Protein AF-A0A6I7WTT9-F1 (afdb_monomer_lite)

Foldseek 3Di:
DPPPPPDCQKDKDWDKDDPDPFKIWTWIKMWGDDPDPPDIDIDTQDIWMWGHDDPVDIDIDDRDDDPPDPDPPPPPDDDPDD

Structure (mmCIF, N/CA/C/O backbone):
data_AF-A0A6I7WTT9-F1
#
_entry.id   AF-A0A6I7WTT9-F1
#
loop_
_atom_site.group_PDB
_atom_site.id
_atom_site.type_symbol
_atom_site.label_atom_id
_atom_site.label_alt_id
_atom_site.label_comp_id
_atom_site.label_asym_id
_atom_site.lab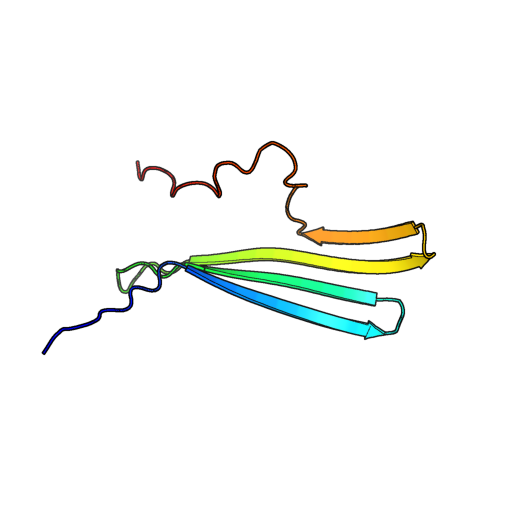el_entity_id
_atom_site.label_seq_id
_atom_site.pdbx_PDB_ins_code
_atom_site.Cartn_x
_atom_site.Cartn_y
_atom_site.Cartn_z
_atom_site.occupancy
_atom_site.B_iso_or_equiv
_atom_site.auth_seq_id
_atom_site.auth_comp_id
_atom_site.auth_asym_id
_atom_site.auth_atom_id
_atom_site.pdbx_PDB_model_num
ATOM 1 N N . SER A 1 1 ? 24.890 -23.733 -27.755 1.00 38.72 1 SER A N 1
ATOM 2 C CA . SER A 1 1 ? 24.371 -23.276 -26.456 1.00 38.72 1 SER A CA 1
ATOM 3 C C . SER A 1 1 ? 23.101 -22.503 -26.731 1.00 38.72 1 SER A C 1
ATOM 5 O O . SER A 1 1 ? 23.160 -21.558 -27.508 1.00 38.72 1 SER A O 1
ATOM 7 N N . LYS A 1 2 ? 21.949 -22.980 -26.257 1.00 43.84 2 LYS A N 1
ATOM 8 C CA . LYS A 1 2 ? 20.657 -22.324 -26.476 1.00 43.84 2 LYS A CA 1
ATOM 9 C C . LYS A 1 2 ? 20.597 -21.168 -25.475 1.00 43.84 2 LYS A C 1
ATOM 11 O O . LYS A 1 2 ? 20.519 -21.418 -24.279 1.00 43.84 2 LYS A O 1
ATOM 16 N N . ASN A 1 3 ? 20.790 -19.939 -25.951 1.00 48.47 3 ASN A N 1
ATOM 17 C CA . ASN A 1 3 ? 20.649 -18.746 -25.120 1.00 48.47 3 ASN A CA 1
ATOM 18 C C . ASN A 1 3 ? 19.158 -18.570 -24.829 1.00 48.47 3 ASN A C 1
ATOM 20 O O . ASN A 1 3 ? 18.440 -17.968 -25.625 1.00 48.47 3 ASN A O 1
ATOM 24 N N . ASP A 1 4 ? 18.695 -19.145 -23.724 1.00 50.84 4 ASP A N 1
ATOM 25 C CA . ASP A 1 4 ? 17.408 -18.794 -23.137 1.00 50.84 4 ASP A CA 1
ATOM 26 C C . ASP A 1 4 ? 17.566 -17.385 -22.542 1.00 50.84 4 ASP A C 1
ATOM 28 O O . ASP A 1 4 ? 17.941 -17.208 -21.385 1.00 50.84 4 ASP A O 1
ATOM 32 N N . ASN A 1 5 ? 17.373 -16.362 -23.378 1.00 51.00 5 ASN A N 1
ATOM 33 C CA . ASN A 1 5 ? 17.206 -14.992 -22.909 1.00 51.00 5 ASN A CA 1
ATOM 34 C C . ASN A 1 5 ? 15.822 -14.918 -22.261 1.00 51.00 5 ASN A C 1
ATOM 36 O O . ASN A 1 5 ? 14.811 -14.852 -22.958 1.00 51.00 5 ASN A O 1
ATOM 40 N N . ALA A 1 6 ? 15.767 -15.004 -20.935 1.00 59.03 6 ALA A N 1
ATOM 41 C CA . ALA A 1 6 ? 14.569 -14.645 -20.195 1.00 59.03 6 ALA A CA 1
ATOM 42 C C . ALA A 1 6 ? 14.398 -13.122 -20.297 1.00 59.03 6 ALA A C 1
ATOM 44 O O . ALA A 1 6 ? 15.052 -12.381 -19.566 1.00 59.03 6 ALA A O 1
ATOM 45 N N . ASP A 1 7 ? 13.580 -12.668 -21.246 1.00 63.00 7 ASP A N 1
ATOM 46 C CA . ASP A 1 7 ? 13.212 -11.259 -21.383 1.00 63.00 7 ASP A CA 1
ATOM 47 C C . ASP A 1 7 ? 12.094 -10.953 -20.375 1.00 63.00 7 ASP A C 1
ATOM 49 O O . ASP A 1 7 ? 10.962 -11.426 -20.506 1.00 63.00 7 ASP A O 1
ATOM 53 N N . LEU A 1 8 ? 12.446 -10.280 -19.278 1.00 65.75 8 LEU A N 1
ATOM 54 C CA . LEU A 1 8 ? 11.512 -9.905 -18.218 1.00 65.75 8 LEU A CA 1
ATOM 55 C C . LEU A 1 8 ? 10.943 -8.522 -18.526 1.00 65.75 8 LEU A C 1
ATOM 57 O O . LEU A 1 8 ? 11.427 -7.531 -17.996 1.00 65.75 8 LEU A O 1
ATOM 61 N N . GLU A 1 9 ? 9.901 -8.471 -19.350 1.00 72.62 9 GLU A N 1
ATOM 62 C CA . GLU A 1 9 ? 9.266 -7.212 -19.772 1.00 72.62 9 GLU A CA 1
ATOM 63 C C . GLU A 1 9 ? 8.740 -6.385 -18.586 1.00 72.62 9 GLU A C 1
ATOM 65 O O . GLU A 1 9 ? 8.937 -5.172 -18.506 1.00 72.62 9 GLU A O 1
ATOM 70 N N . ARG A 1 10 ? 8.066 -7.037 -17.627 1.00 74.12 10 ARG A N 1
ATOM 71 C CA . ARG A 1 10 ? 7.417 -6.369 -16.488 1.00 74.12 10 ARG A CA 1
ATOM 72 C C . ARG A 1 10 ? 7.540 -7.185 -15.211 1.00 74.12 10 ARG A C 1
ATOM 74 O O . ARG A 1 10 ? 7.283 -8.389 -15.199 1.00 74.12 10 ARG A O 1
ATOM 81 N N . LEU A 1 11 ? 7.885 -6.508 -14.123 1.00 82.06 11 LEU A N 1
ATOM 82 C CA . LEU A 1 11 ? 7.952 -7.060 -12.777 1.00 82.06 11 LEU A CA 1
ATOM 83 C C . LEU A 1 11 ? 7.003 -6.281 -11.867 1.00 82.06 11 LEU A C 1
ATOM 85 O O . LEU A 1 11 ? 7.201 -5.095 -11.622 1.00 82.06 11 LEU A O 1
ATOM 89 N N . VAL A 1 12 ? 6.006 -6.975 -11.325 1.00 86.38 12 VAL A N 1
ATOM 90 C CA . VAL A 1 12 ? 5.066 -6.414 -10.350 1.00 86.38 12 VAL A CA 1
ATOM 91 C C . VAL A 1 12 ? 5.444 -6.912 -8.962 1.00 86.38 12 VAL A C 1
ATOM 93 O O . VAL A 1 12 ? 5.497 -8.118 -8.713 1.00 86.38 12 VAL A O 1
ATOM 96 N N . LEU A 1 13 ? 5.718 -5.981 -8.052 1.00 87.25 13 LEU A N 1
ATOM 97 C CA . LEU A 1 13 ? 6.034 -6.262 -6.660 1.00 87.25 13 LEU A CA 1
ATOM 98 C C . LEU A 1 13 ? 4.886 -5.813 -5.769 1.00 87.25 13 LEU A C 1
ATOM 100 O O . LEU A 1 13 ? 4.606 -4.622 -5.630 1.00 87.25 13 LEU A O 1
ATOM 104 N N . TYR A 1 14 ? 4.271 -6.788 -5.111 1.00 91.12 14 TYR A N 1
ATOM 105 C CA . TYR A 1 14 ? 3.291 -6.537 -4.072 1.00 91.12 14 TYR A CA 1
ATOM 106 C C . TYR A 1 14 ? 3.960 -6.532 -2.702 1.00 91.12 14 TYR A C 1
ATOM 108 O O . TYR A 1 14 ? 4.677 -7.469 -2.343 1.00 91.12 14 TYR A O 1
ATOM 116 N N . PHE A 1 15 ? 3.660 -5.520 -1.897 1.00 92.00 15 PHE A N 1
ATOM 117 C CA . PHE A 1 15 ? 3.976 -5.540 -0.477 1.00 92.00 15 PHE A CA 1
ATOM 118 C C . PHE A 1 15 ? 2.794 -5.027 0.332 1.00 92.00 15 PHE A C 1
ATOM 120 O O . PHE A 1 15 ? 2.070 -4.119 -0.073 1.00 92.00 15 PHE A O 1
ATOM 127 N N . GLY A 1 16 ? 2.593 -5.628 1.497 1.00 95.31 16 GLY A N 1
ATOM 128 C CA . GLY A 1 16 ? 1.552 -5.235 2.429 1.00 95.31 16 GLY A CA 1
ATOM 129 C C . GLY A 1 16 ? 2.050 -5.350 3.857 1.00 95.31 16 GLY A C 1
ATOM 130 O O . GLY A 1 16 ? 2.961 -6.126 4.153 1.00 95.31 16 GLY A O 1
ATOM 131 N N . TYR A 1 17 ? 1.458 -4.560 4.745 1.00 97.25 17 TYR A N 1
ATOM 132 C CA . TYR A 1 17 ? 1.827 -4.559 6.154 1.00 97.25 17 TYR A CA 1
ATOM 133 C C . TYR A 1 17 ? 0.606 -4.337 7.038 1.00 97.25 17 TYR A C 1
ATOM 135 O O . TYR A 1 17 ? -0.160 -3.399 6.832 1.00 97.25 17 TYR A O 1
ATOM 143 N N . LYS A 1 18 ? 0.429 -5.192 8.045 1.00 97.75 18 LYS A N 1
ATOM 144 C CA . LYS A 1 18 ? -0.600 -5.024 9.072 1.00 97.75 18 LYS A CA 1
ATOM 145 C C . LYS A 1 18 ? 0.039 -4.333 10.273 1.00 97.75 18 LYS A C 1
ATOM 147 O O . LYS A 1 18 ? 0.787 -4.965 11.012 1.00 97.75 18 LYS A O 1
ATOM 152 N N . PHE A 1 19 ? -0.250 -3.047 10.462 1.00 97.06 19 PHE A N 1
ATOM 153 C CA . PHE A 1 19 ? 0.307 -2.276 11.580 1.00 97.06 19 PHE A CA 1
ATOM 154 C C . PHE A 1 19 ? -0.284 -2.711 12.918 1.00 97.06 19 PHE A C 1
ATOM 15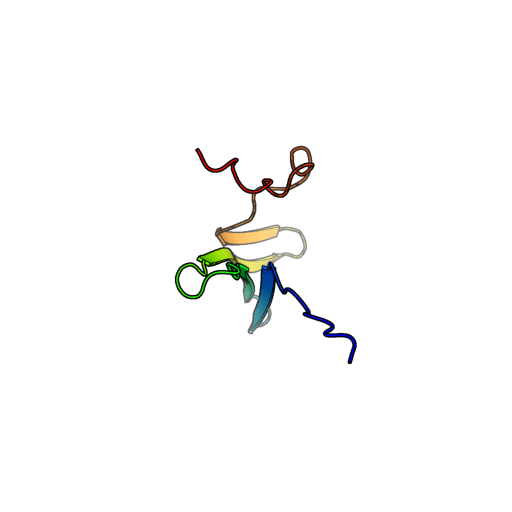6 O O . PHE A 1 19 ? 0.406 -2.734 13.931 1.00 97.06 19 PHE A O 1
ATOM 163 N N . ASN A 1 20 ? -1.576 -3.027 12.919 1.00 96.25 20 ASN A N 1
ATOM 164 C CA . ASN A 1 20 ? -2.321 -3.523 14.069 1.00 96.25 20 ASN A CA 1
ATOM 165 C C . ASN A 1 20 ? -3.626 -4.175 13.582 1.00 96.25 20 ASN A C 1
ATOM 167 O O . ASN A 1 20 ? -3.847 -4.320 12.379 1.00 96.25 20 ASN A O 1
ATOM 171 N N . ASP A 1 21 ? -4.504 -4.564 14.504 1.00 95.88 21 ASP A N 1
ATOM 172 C CA . ASP A 1 21 ? -5.784 -5.206 14.174 1.00 95.88 21 ASP A CA 1
ATOM 173 C C . ASP A 1 21 ? -6.775 -4.321 13.411 1.00 95.88 21 ASP A C 1
ATOM 175 O O . ASP A 1 21 ? -7.748 -4.838 12.870 1.00 95.88 21 ASP A O 1
ATOM 179 N N . SER A 1 22 ? -6.494 -3.024 13.288 1.00 96.81 22 SER A N 1
ATOM 180 C CA . SER A 1 22 ? -7.380 -2.047 12.659 1.00 96.81 22 SER A CA 1
ATOM 181 C C . SER A 1 22 ? -6.787 -1.360 11.428 1.00 96.81 22 SER A C 1
ATOM 183 O O . SER A 1 22 ? -7.514 -0.627 10.765 1.00 96.81 22 SER A O 1
ATOM 185 N N . ILE A 1 23 ? -5.503 -1.547 11.096 1.00 97.56 23 ILE A N 1
ATOM 186 C CA . ILE A 1 23 ? -4.842 -0.813 10.002 1.00 97.56 23 ILE A CA 1
AT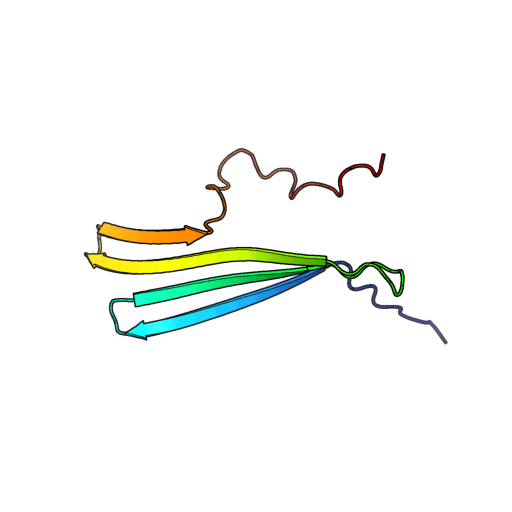OM 187 C C . ILE A 1 23 ? -3.973 -1.745 9.156 1.00 97.56 23 ILE A C 1
ATOM 189 O O . ILE A 1 23 ? -3.029 -2.366 9.652 1.00 97.56 23 ILE A O 1
ATOM 193 N N . ILE A 1 24 ? -4.258 -1.777 7.852 1.00 97.81 24 ILE A N 1
ATOM 194 C CA . ILE A 1 24 ? -3.531 -2.568 6.852 1.00 97.81 24 ILE A CA 1
ATOM 195 C C . ILE A 1 24 ? -3.074 -1.661 5.707 1.00 97.81 24 ILE A C 1
ATOM 197 O O . ILE A 1 24 ? -3.872 -0.912 5.155 1.00 97.81 24 ILE A O 1
ATOM 201 N N . LEU A 1 25 ? -1.810 -1.767 5.310 1.00 96.88 25 LEU A N 1
ATOM 202 C CA . LEU A 1 25 ? -1.278 -1.241 4.056 1.00 96.88 25 LEU A CA 1
ATOM 203 C C . LEU A 1 25 ? -1.317 -2.320 2.977 1.00 96.88 25 LEU A C 1
ATOM 205 O O . LEU A 1 25 ? -0.867 -3.441 3.210 1.00 96.88 25 LEU A O 1
ATOM 209 N N . ASN A 1 26 ? -1.784 -1.943 1.792 1.00 95.69 26 ASN A N 1
ATOM 210 C CA . ASN A 1 26 ? -1.663 -2.720 0.566 1.00 95.69 26 ASN A CA 1
ATOM 211 C C . ASN A 1 26 ? -1.005 -1.849 -0.500 1.00 95.69 26 ASN A C 1
ATOM 213 O O . ASN A 1 26 ? -1.422 -0.707 -0.705 1.00 95.69 26 ASN A O 1
ATOM 217 N N . SER A 1 27 ? -0.004 -2.382 -1.188 1.00 93.12 27 SER A N 1
ATOM 218 C CA . SER A 1 27 ? 0.727 -1.637 -2.207 1.00 93.12 27 SER A CA 1
ATOM 219 C C . SER A 1 27 ? 1.285 -2.533 -3.294 1.00 93.12 27 SER A C 1
ATOM 221 O O . SER A 1 27 ? 1.657 -3.679 -3.052 1.00 93.12 27 SER A O 1
ATOM 223 N N . GLU A 1 28 ? 1.363 -1.956 -4.481 1.00 89.69 28 GLU A N 1
ATOM 224 C CA . GLU A 1 28 ? 1.859 -2.572 -5.693 1.00 89.69 28 GLU A CA 1
ATOM 225 C C . GLU A 1 28 ? 2.735 -1.562 -6.431 1.00 89.69 28 GLU A C 1
ATOM 227 O O . GLU A 1 28 ? 2.334 -0.417 -6.662 1.00 89.69 28 GLU A O 1
ATOM 232 N N . ILE A 1 29 ? 3.949 -1.990 -6.755 1.00 86.12 29 ILE A N 1
ATOM 233 C CA . ILE A 1 29 ? 4.899 -1.236 -7.566 1.00 86.12 29 ILE A CA 1
ATOM 234 C C . ILE A 1 29 ? 5.192 -2.065 -8.799 1.00 86.12 29 ILE A C 1
ATOM 236 O O . ILE A 1 29 ? 5.424 -3.272 -8.713 1.00 86.12 29 ILE A O 1
ATOM 240 N N . GLU A 1 30 ? 5.232 -1.396 -9.933 1.00 82.88 30 GLU A N 1
ATOM 241 C CA . GLU A 1 30 ? 5.560 -1.991 -11.205 1.00 82.88 30 GLU A CA 1
ATOM 242 C C . GLU A 1 30 ? 6.886 -1.456 -11.728 1.00 82.88 30 GLU A C 1
ATOM 244 O O . GLU A 1 30 ? 7.148 -0.253 -11.711 1.00 82.88 30 GLU A O 1
ATOM 249 N N . PHE A 1 31 ? 7.711 -2.376 -12.210 1.00 82.00 31 PHE A N 1
ATOM 250 C CA . PHE A 1 31 ? 8.939 -2.097 -12.928 1.00 82.00 31 PHE A CA 1
ATOM 251 C C . PHE A 1 31 ? 8.775 -2.600 -14.355 1.00 82.00 31 PHE A C 1
ATOM 253 O O . PHE A 1 31 ? 8.530 -3.787 -14.574 1.00 82.00 31 PHE A O 1
ATOM 260 N N . GLU A 1 32 ? 8.951 -1.711 -15.318 1.00 75.56 32 GLU A N 1
ATOM 261 C CA . GLU A 1 32 ? 8.999 -2.052 -16.732 1.00 75.56 32 GLU A CA 1
ATOM 262 C C . GLU A 1 32 ? 10.456 -1.993 -17.188 1.00 75.56 32 GLU A C 1
ATOM 264 O O . GLU A 1 32 ? 11.126 -0.958 -17.072 1.00 75.56 32 GLU A O 1
ATOM 269 N N . HIS A 1 33 ? 10.977 -3.125 -17.657 1.00 69.81 33 HIS A N 1
ATOM 270 C CA . HIS A 1 33 ? 12.327 -3.200 -18.190 1.00 69.81 33 HIS A CA 1
ATOM 271 C C . HIS A 1 33 ? 12.268 -2.957 -19.694 1.00 69.81 33 HIS A C 1
ATOM 273 O O . HIS A 1 33 ? 11.777 -3.792 -20.440 1.00 69.81 33 HIS A O 1
ATOM 279 N N . SER A 1 34 ? 12.801 -1.829 -20.163 1.00 59.81 34 SER A N 1
ATOM 280 C CA . SER A 1 34 ? 13.054 -1.679 -21.596 1.00 59.81 34 SER A CA 1
ATOM 281 C C . SER A 1 34 ? 14.286 -2.490 -21.974 1.00 59.81 34 SER A C 1
ATOM 283 O O . SER A 1 34 ? 15.325 -2.395 -21.321 1.00 59.81 34 SER A O 1
ATOM 285 N N . SER A 1 35 ? 14.204 -3.194 -23.100 1.00 58.56 35 SER A N 1
ATOM 286 C CA . SER A 1 35 ? 15.308 -3.908 -23.757 1.00 58.56 35 SER A CA 1
ATOM 287 C C . SER A 1 35 ? 16.500 -3.013 -24.151 1.00 58.56 35 SER A C 1
ATOM 289 O O . SER A 1 35 ? 17.521 -3.497 -24.649 1.00 58.56 35 SER A O 1
ATOM 291 N N . THR A 1 36 ? 16.411 -1.697 -23.912 1.00 52.75 36 THR A N 1
ATOM 292 C CA . THR A 1 36 ? 17.498 -0.733 -24.093 1.00 52.75 36 THR A CA 1
ATOM 293 C C . THR A 1 36 ? 18.105 -0.281 -22.750 1.00 52.75 36 THR A C 1
ATOM 295 O O . THR A 1 36 ? 17.370 0.014 -21.808 1.00 52.75 36 THR A O 1
ATOM 298 N N . PRO A 1 37 ? 19.440 -0.095 -22.642 1.00 55.34 37 PRO A N 1
ATOM 299 C CA . PRO A 1 37 ? 20.119 0.299 -21.393 1.00 55.34 37 PRO A CA 1
ATOM 300 C C . PRO A 1 37 ? 19.726 1.661 -20.787 1.00 55.34 37 PRO A C 1
ATOM 302 O O . PRO A 1 37 ? 20.373 2.109 -19.842 1.00 55.34 37 PRO A O 1
ATOM 305 N N . LYS A 1 38 ? 18.756 2.380 -21.366 1.00 54.12 38 LYS A N 1
ATOM 306 C CA . LYS A 1 38 ? 18.471 3.789 -21.061 1.00 54.12 38 LYS A CA 1
ATOM 307 C C . LYS A 1 38 ? 17.026 4.096 -20.656 1.00 54.12 38 LYS A C 1
ATOM 309 O O . LYS A 1 38 ? 16.768 5.254 -20.335 1.00 54.12 38 LYS A O 1
ATOM 314 N N . SER A 1 39 ? 16.106 3.127 -20.635 1.00 62.19 39 SER A N 1
ATOM 315 C CA . SER A 1 39 ? 14.673 3.453 -20.501 1.00 62.19 39 SER A CA 1
ATOM 316 C C . SER A 1 39 ? 13.849 2.432 -19.708 1.00 62.19 39 SER A C 1
ATOM 318 O O . SER A 1 39 ? 12.821 1.980 -20.182 1.00 62.19 39 SER A O 1
ATOM 320 N N . GLY A 1 40 ? 14.255 2.068 -18.490 1.00 69.62 40 GLY A N 1
ATOM 321 C CA . GLY A 1 40 ? 13.330 1.400 -17.559 1.00 69.62 40 GLY A CA 1
ATOM 322 C C . GLY A 1 40 ? 12.346 2.398 -16.934 1.00 69.62 40 GLY A C 1
ATOM 323 O O . GLY A 1 40 ? 12.739 3.534 -16.654 1.00 69.62 40 GLY A O 1
ATOM 324 N N . SER A 1 41 ? 11.096 1.990 -16.701 1.00 76.19 41 SER A N 1
ATOM 325 C CA . SER A 1 41 ? 10.082 2.793 -15.999 1.00 76.19 41 SER A CA 1
ATOM 326 C C . SER A 1 41 ? 9.736 2.154 -14.648 1.00 76.19 41 SER A C 1
ATOM 328 O O . SER A 1 41 ? 9.817 0.936 -14.479 1.00 76.19 41 SER A O 1
ATOM 330 N N . VAL A 1 42 ? 9.417 2.984 -13.652 1.00 82.62 42 VAL A N 1
ATOM 331 C CA . VAL A 1 42 ? 8.927 2.526 -12.346 1.00 82.62 42 VAL A CA 1
ATOM 332 C C . VAL A 1 42 ? 7.662 3.300 -12.025 1.00 82.62 42 VAL A C 1
ATOM 334 O O . VAL A 1 42 ? 7.686 4.533 -12.004 1.00 82.62 42 VAL A O 1
ATOM 337 N N . SER A 1 43 ? 6.578 2.580 -11.765 1.00 82.00 43 SER A N 1
ATOM 338 C CA . SER A 1 43 ? 5.265 3.142 -11.459 1.00 82.00 43 SER A CA 1
ATOM 339 C C . SER A 1 43 ? 4.733 2.590 -10.139 1.00 82.00 43 SER A C 1
ATOM 341 O O . SER A 1 43 ? 4.971 1.436 -9.782 1.00 82.00 43 SER A O 1
ATOM 343 N N . VAL A 1 44 ? 4.015 3.427 -9.389 1.00 85.94 44 VAL A N 1
ATOM 344 C CA . VAL A 1 44 ? 3.228 2.975 -8.238 1.00 85.94 44 VAL A CA 1
ATOM 345 C C . VAL A 1 44 ? 1.806 2.779 -8.735 1.00 85.94 44 VAL A C 1
ATOM 347 O O . VAL A 1 44 ? 1.100 3.754 -8.971 1.00 85.94 44 VAL A O 1
ATOM 350 N N . GLU A 1 45 ? 1.390 1.527 -8.873 1.00 83.44 45 GLU A N 1
ATOM 351 C CA . GLU A 1 45 ? 0.061 1.180 -9.390 1.00 83.44 45 GLU A CA 1
ATOM 352 C C . GLU A 1 45 ? -0.999 1.245 -8.286 1.00 83.44 45 GLU A C 1
ATOM 354 O O . GLU A 1 45 ? -2.138 1.668 -8.494 1.00 83.44 45 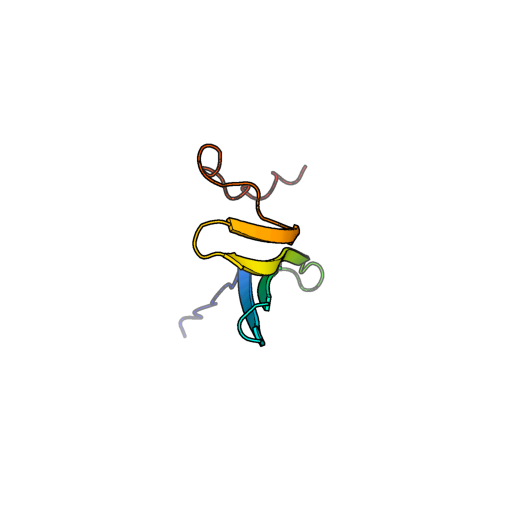GLU A O 1
ATOM 359 N N . MET A 1 46 ? -0.616 0.874 -7.063 1.00 90.88 46 MET A N 1
ATOM 360 C CA . MET A 1 46 ? -1.510 0.901 -5.916 1.00 90.88 46 MET A CA 1
ATOM 361 C C . MET A 1 46 ? -0.739 1.212 -4.639 1.00 90.88 46 MET A C 1
ATOM 363 O O . MET A 1 46 ? 0.318 0.651 -4.371 1.00 90.88 46 MET A O 1
ATOM 367 N N . MET A 1 47 ? -1.311 2.058 -3.791 1.00 93.94 47 MET A N 1
ATOM 368 C CA . MET A 1 47 ? -0.857 2.251 -2.420 1.00 93.94 47 MET A CA 1
ATOM 369 C C . MET A 1 47 ? -2.028 2.742 -1.577 1.00 93.94 47 MET A C 1
ATOM 371 O O . MET A 1 47 ? -2.392 3.916 -1.625 1.00 93.94 47 MET A O 1
ATOM 375 N N . ALA A 1 48 ? -2.626 1.843 -0.801 1.00 95.19 48 ALA A N 1
ATOM 376 C CA . ALA A 1 48 ? -3.828 2.123 -0.032 1.00 95.19 48 ALA A CA 1
ATOM 377 C C . ALA A 1 48 ? -3.733 1.605 1.405 1.00 95.19 48 ALA A C 1
ATOM 379 O O . ALA A 1 48 ? -3.335 0.467 1.660 1.00 95.19 48 ALA A O 1
ATOM 380 N N . LEU A 1 49 ? -4.182 2.438 2.340 1.00 96.62 49 LEU A N 1
ATOM 381 C CA . LEU A 1 49 ? -4.455 2.062 3.718 1.00 96.62 49 LEU A CA 1
ATOM 382 C C . LEU A 1 49 ? -5.916 1.639 3.854 1.00 96.62 49 LEU A C 1
ATOM 384 O O . LEU A 1 49 ? -6.819 2.260 3.291 1.00 96.62 49 LEU A O 1
ATOM 388 N N . VAL A 1 50 ? -6.142 0.587 4.628 1.00 96.44 50 VAL A N 1
ATOM 389 C CA . VAL A 1 50 ? -7.459 0.089 5.008 1.00 96.44 50 VAL A CA 1
ATOM 390 C C . VAL A 1 50 ? -7.584 0.204 6.517 1.00 96.44 50 VAL A C 1
ATOM 392 O O . VAL A 1 50 ? -6.803 -0.398 7.254 1.00 96.44 50 VAL A O 1
ATOM 395 N N . PHE A 1 51 ? -8.580 0.962 6.954 1.00 97.31 51 PHE A N 1
ATOM 396 C CA . PHE A 1 51 ? -8.994 1.087 8.340 1.00 97.31 51 PHE A CA 1
ATOM 397 C C . PHE A 1 51 ? -10.180 0.156 8.572 1.00 97.31 51 PHE A C 1
ATOM 399 O O . PHE A 1 51 ? -11.245 0.339 7.971 1.00 97.31 51 PHE A O 1
ATOM 406 N N . LEU A 1 52 ? -9.972 -0.854 9.413 1.00 96.75 52 LEU A N 1
ATOM 407 C CA . LEU A 1 52 ? -10.996 -1.815 9.794 1.00 96.75 52 LEU A CA 1
ATOM 408 C C . LEU A 1 52 ? -11.793 -1.251 10.972 1.00 96.75 52 LEU A C 1
ATOM 410 O O . LEU A 1 52 ? -11.253 -1.139 12.073 1.00 96.75 52 LEU A O 1
ATOM 414 N N . ILE A 1 53 ? -13.041 -0.848 10.723 1.00 94.94 53 ILE A N 1
ATOM 415 C CA . ILE A 1 53 ? -13.892 -0.164 11.714 1.00 94.94 53 ILE A CA 1
ATOM 416 C C . ILE A 1 53 ? -14.954 -1.127 12.251 1.00 94.94 53 ILE A C 1
ATOM 418 O O . ILE A 1 53 ? -15.135 -1.227 13.461 1.00 94.94 53 ILE A O 1
ATOM 422 N N . ASP A 1 54 ? -15.625 -1.851 11.357 1.00 94.50 54 ASP A N 1
ATOM 423 C CA . ASP A 1 54 ? -16.669 -2.827 11.663 1.00 94.50 54 ASP A CA 1
ATOM 424 C C . ASP A 1 54 ? -16.651 -3.952 10.607 1.00 94.50 54 ASP A C 1
ATOM 426 O O . ASP A 1 54 ? -16.252 -3.704 9.464 1.00 94.50 54 ASP A O 1
ATOM 430 N N . PRO A 1 55 ? -17.101 -5.184 10.917 1.00 91.81 55 PRO A N 1
ATOM 431 C CA . PRO A 1 55 ? -17.202 -6.253 9.921 1.00 91.81 55 PRO A CA 1
ATOM 432 C C . PRO A 1 55 ? -17.963 -5.877 8.638 1.00 91.81 55 PRO A C 1
ATOM 434 O O . PRO A 1 55 ? -17.684 -6.448 7.584 1.00 91.81 55 PRO A O 1
ATOM 437 N N . LEU A 1 56 ? -18.899 -4.924 8.706 1.00 93.25 56 LEU A N 1
ATOM 438 C CA . LEU A 1 56 ? -19.698 -4.456 7.571 1.00 93.25 56 LEU A CA 1
ATOM 439 C C . LEU A 1 56 ? -19.235 -3.110 6.998 1.00 93.25 56 LEU A C 1
ATOM 441 O O . LEU A 1 56 ? -19.667 -2.740 5.905 1.00 93.25 56 LEU A O 1
ATOM 445 N N . PHE A 1 57 ? -18.374 -2.368 7.698 1.00 94.75 57 PHE A N 1
ATOM 446 C CA . PHE A 1 57 ? -17.968 -1.025 7.292 1.00 94.75 57 PHE A CA 1
ATOM 447 C C . PHE A 1 57 ? -16.479 -0.780 7.532 1.00 94.75 57 PHE A C 1
ATOM 449 O O . PHE A 1 57 ? -16.005 -0.772 8.663 1.00 94.75 57 PHE A O 1
ATOM 456 N N . ASN A 1 58 ? -15.751 -0.505 6.450 1.00 95.62 58 ASN A N 1
ATOM 457 C CA . ASN A 1 58 ? -14.326 -0.193 6.474 1.00 95.62 58 ASN A CA 1
ATOM 458 C C . ASN A 1 58 ? -14.050 1.024 5.596 1.00 95.62 58 ASN A C 1
ATOM 460 O O . ASN A 1 58 ? -14.748 1.263 4.609 1.00 95.62 58 ASN A O 1
ATOM 464 N N . VAL A 1 59 ? -12.992 1.760 5.922 1.00 96.38 59 VAL A N 1
ATOM 465 C CA . VAL A 1 59 ? -12.551 2.913 5.131 1.00 96.38 59 VAL A CA 1
ATOM 466 C C . VAL A 1 59 ? -11.246 2.562 4.438 1.00 96.38 59 VAL A C 1
ATOM 468 O O . VAL A 1 59 ? -10.292 2.127 5.077 1.00 96.38 59 VAL A O 1
ATOM 471 N N . ARG A 1 60 ? -11.189 2.767 3.121 1.00 94.56 60 ARG A N 1
ATOM 472 C CA . ARG A 1 60 ? -9.960 2.651 2.333 1.00 94.56 60 ARG A CA 1
ATOM 473 C C . ARG A 1 60 ? -9.570 4.024 1.801 1.00 94.56 60 ARG A C 1
ATOM 475 O O . ARG A 1 60 ? -10.415 4.729 1.258 1.00 94.56 60 ARG A O 1
ATOM 482 N N . ALA A 1 61 ? -8.300 4.381 1.942 1.00 94.56 61 ALA A N 1
ATOM 483 C CA . ALA A 1 61 ? -7.760 5.647 1.464 1.00 94.56 61 ALA A CA 1
ATOM 484 C C . ALA A 1 61 ? -6.377 5.449 0.838 1.00 94.56 61 ALA A C 1
ATOM 486 O O . ALA A 1 61 ? -5.570 4.672 1.344 1.00 94.56 61 ALA A O 1
ATOM 487 N N . GLY A 1 62 ? -6.103 6.171 -0.244 1.00 92.00 62 GLY A N 1
ATOM 488 C CA . GLY A 1 62 ? -4.827 6.138 -0.954 1.00 92.00 62 GLY A CA 1
ATOM 489 C C . GLY A 1 62 ? -5.007 5.992 -2.460 1.00 92.00 62 GLY A C 1
ATOM 490 O O . GLY A 1 62 ? -6.109 6.161 -2.986 1.00 92.00 62 GLY A O 1
ATOM 491 N N . LEU A 1 63 ? -3.910 5.678 -3.140 1.00 89.69 63 LEU A N 1
ATOM 492 C CA . LEU A 1 63 ? -3.912 5.353 -4.555 1.00 89.69 63 LEU A CA 1
ATOM 493 C C . LEU A 1 63 ? -4.539 3.970 -4.737 1.00 89.69 63 LEU A C 1
ATOM 495 O O . LEU A 1 63 ? -3.984 2.951 -4.323 1.00 89.69 63 LEU A O 1
ATOM 499 N N . MET A 1 64 ? -5.733 3.955 -5.313 1.00 84.06 64 MET A N 1
ATOM 500 C CA . MET A 1 64 ? -6.499 2.745 -5.563 1.00 84.06 64 MET A CA 1
ATOM 501 C C . MET A 1 64 ? -6.590 2.518 -7.061 1.00 84.06 64 MET A C 1
ATOM 503 O O . MET A 1 64 ? -6.895 3.447 -7.810 1.00 84.06 64 MET A O 1
ATOM 507 N N . LEU A 1 65 ? -6.420 1.266 -7.472 1.00 72.00 65 LEU A N 1
ATOM 508 C CA . LEU A 1 65 ? -6.833 0.842 -8.800 1.00 72.00 65 LEU A CA 1
ATOM 509 C C . LEU A 1 65 ? -8.344 1.074 -8.928 1.00 72.00 65 LEU A C 1
ATOM 511 O O . LEU A 1 65 ? -9.115 0.701 -8.035 1.00 72.00 65 LEU A O 1
ATOM 515 N N . ALA A 1 66 ? -8.771 1.717 -10.016 1.00 65.06 66 ALA A N 1
ATOM 516 C CA . ALA A 1 66 ? -10.191 1.890 -10.303 1.00 65.06 66 ALA A CA 1
ATOM 517 C C . ALA A 1 66 ? -10.886 0.511 -10.311 1.00 65.06 66 ALA A C 1
ATOM 519 O O . ALA A 1 66 ? -10.292 -0.456 -10.787 1.00 65.06 66 ALA A O 1
ATOM 520 N N . PRO A 1 67 ? -12.117 0.373 -9.777 1.00 53.72 67 PRO A N 1
ATOM 521 C CA . PRO A 1 67 ? -12.783 -0.923 -9.673 1.00 53.72 67 PRO A CA 1
ATOM 522 C C . PRO A 1 67 ? -12.932 -1.591 -11.051 1.00 53.72 67 PRO A C 1
ATOM 524 O O . PRO A 1 67 ? -13.716 -1.170 -11.901 1.00 53.72 67 PRO A O 1
ATOM 527 N N . MET A 1 68 ? -12.164 -2.664 -11.246 1.00 57.94 68 MET A N 1
ATOM 528 C CA . MET A 1 68 ? -11.917 -3.379 -12.506 1.00 57.94 68 MET A CA 1
ATOM 529 C C . MET A 1 68 ? -13.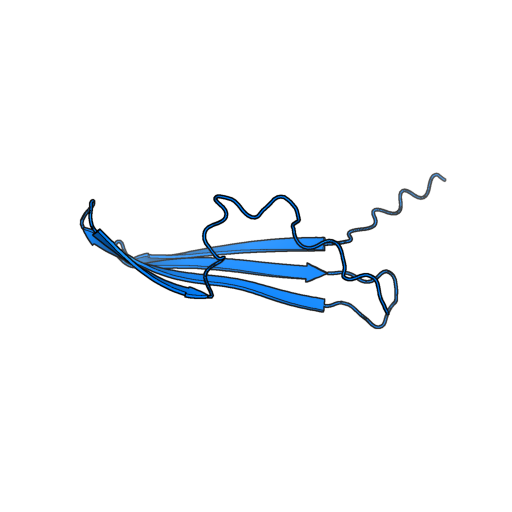086 -4.273 -12.972 1.00 57.94 68 MET A C 1
ATOM 531 O O . MET A 1 68 ? -12.862 -5.377 -13.454 1.00 57.94 68 MET A O 1
ATOM 535 N N . SER A 1 69 ? -14.347 -3.856 -12.809 1.00 39.03 69 SER A N 1
ATOM 536 C CA . SER A 1 69 ? -15.499 -4.747 -13.064 1.00 39.03 69 SER A CA 1
ATOM 537 C C . SER A 1 69 ? -16.042 -4.750 -14.501 1.00 39.03 69 SER A C 1
ATOM 539 O O . SER A 1 69 ? -16.748 -5.685 -14.852 1.00 39.03 69 SER A O 1
ATOM 541 N N . PHE A 1 70 ? -15.712 -3.776 -15.360 1.00 43.88 70 PHE A N 1
ATOM 542 C CA . PHE A 1 70 ? -16.217 -3.766 -16.753 1.00 43.88 70 PHE A CA 1
ATOM 543 C C . PHE A 1 70 ? -15.245 -3.275 -17.835 1.00 43.88 70 PHE A C 1
ATOM 545 O O . PHE A 1 70 ? -15.518 -3.479 -19.014 1.00 43.88 70 PHE A O 1
ATOM 552 N N . VAL A 1 71 ? -14.117 -2.651 -17.483 1.00 47.03 71 VAL A N 1
ATOM 553 C CA . VAL A 1 71 ? -13.245 -1.973 -18.471 1.00 47.03 71 VAL A CA 1
ATOM 554 C C . VAL A 1 71 ? -11.873 -2.643 -18.628 1.00 47.03 71 VAL A C 1
ATOM 556 O O . VAL A 1 71 ? -11.083 -2.247 -19.479 1.00 47.03 71 VAL A O 1
ATOM 559 N N . ASN A 1 72 ? -11.590 -3.702 -17.862 1.00 46.97 72 ASN A N 1
ATOM 560 C CA . ASN A 1 72 ? -10.294 -4.380 -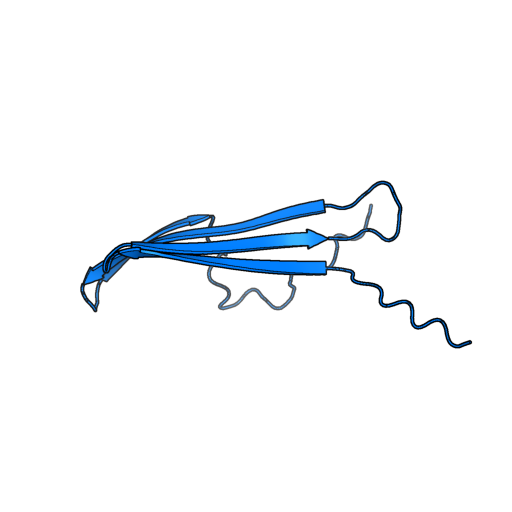17.882 1.00 46.97 72 ASN A CA 1
ATOM 561 C C . ASN A 1 72 ? -10.218 -5.514 -18.919 1.00 46.97 72 ASN A C 1
ATOM 563 O O . ASN A 1 72 ? -9.958 -6.666 -18.582 1.00 46.97 72 ASN A O 1
ATOM 567 N N . LEU A 1 73 ? -10.473 -5.202 -20.188 1.00 46.09 73 LEU A N 1
ATOM 568 C CA . LEU A 1 73 ? -10.075 -6.094 -21.287 1.00 46.09 73 LEU A CA 1
ATOM 569 C C . LEU A 1 73 ? -8.679 -5.759 -21.818 1.00 46.09 73 LEU A C 1
ATOM 571 O O . LEU A 1 73 ? -8.133 -6.496 -22.635 1.00 46.09 73 LEU A O 1
ATOM 575 N N . ILE A 1 74 ? -8.102 -4.645 -21.372 1.00 52.88 74 ILE A N 1
ATOM 576 C CA . ILE A 1 74 ? -6.807 -4.174 -21.826 1.00 52.88 74 ILE A CA 1
ATOM 577 C C . ILE A 1 74 ? -6.120 -3.546 -20.619 1.00 52.88 74 ILE A C 1
ATOM 579 O O . ILE A 1 74 ? -6.425 -2.423 -20.229 1.00 52.88 74 ILE A O 1
ATOM 583 N N . HIS A 1 75 ? -5.184 -4.290 -20.043 1.00 47.19 75 HIS A N 1
ATOM 584 C CA . HIS A 1 75 ? -4.123 -3.794 -19.172 1.00 47.19 75 HIS A CA 1
ATOM 585 C C . HIS A 1 75 ? -3.224 -2.874 -20.005 1.00 47.19 75 HIS A C 1
ATOM 587 O O . HIS A 1 75 ? -2.155 -3.312 -20.409 1.00 47.19 75 HIS A O 1
ATOM 593 N N . ALA A 1 76 ? -3.776 -1.718 -20.413 1.00 44.41 76 ALA A N 1
ATOM 594 C CA . ALA A 1 76 ? -3.342 -0.832 -21.492 1.00 44.41 76 ALA A CA 1
ATOM 595 C C . ALA A 1 76 ? -2.128 -1.382 -22.244 1.00 44.41 76 ALA A C 1
ATOM 597 O O . ALA A 1 76 ? -0.989 -1.195 -21.827 1.00 44.41 76 ALA A O 1
ATOM 598 N N . ARG A 1 77 ? -2.403 -2.093 -23.349 1.00 43.28 77 ARG A N 1
ATOM 599 C CA . ARG A 1 77 ? -1.428 -2.329 -24.410 1.00 43.28 77 ARG A CA 1
ATOM 600 C C . ARG A 1 77 ? -0.579 -1.073 -24.499 1.00 43.28 77 ARG A C 1
ATOM 602 O O . ARG A 1 77 ? -1.174 -0.002 -24.647 1.00 43.28 77 ARG A O 1
ATOM 609 N N . SER A 1 78 ? 0.736 -1.241 -24.363 1.00 41.94 78 SER A N 1
ATOM 610 C CA . SER A 1 78 ? 1.759 -0.252 -24.681 1.00 41.94 78 SER A CA 1
ATOM 611 C C . SER A 1 78 ? 1.171 0.699 -25.710 1.00 41.94 78 SER A C 1
ATOM 613 O O . SER A 1 78 ? 0.733 0.239 -26.775 1.00 41.94 78 SER A O 1
ATOM 615 N N . ALA A 1 79 ? 0.994 1.969 -25.328 1.00 36.47 79 ALA A N 1
ATOM 616 C CA . ALA A 1 79 ? 0.544 2.981 -26.269 1.00 36.47 79 ALA A CA 1
ATOM 617 C C . ALA A 1 79 ? 1.337 2.758 -27.565 1.00 36.47 79 ALA A C 1
ATOM 619 O O . ALA A 1 79 ? 2.536 2.506 -27.467 1.00 36.47 79 ALA A O 1
ATOM 620 N N . PRO A 1 80 ? 0.709 2.725 -28.754 1.00 43.81 80 PRO A N 1
ATOM 621 C CA . PRO A 1 80 ? 1.500 2.683 -29.964 1.00 43.81 80 PRO A CA 1
ATOM 622 C C . PRO A 1 80 ? 2.351 3.944 -29.924 1.00 43.81 80 PRO A C 1
ATOM 624 O O . PRO A 1 80 ? 1.812 5.052 -29.923 1.00 43.81 80 PRO A O 1
ATOM 627 N N . ASP A 1 81 ? 3.652 3.731 -29.776 1.00 46.50 81 ASP A N 1
ATOM 628 C CA . ASP A 1 81 ? 4.676 4.750 -29.870 1.00 46.50 81 ASP A CA 1
ATOM 629 C C . ASP A 1 81 ? 4.366 5.559 -31.134 1.00 46.50 81 ASP A C 1
ATOM 631 O O . ASP A 1 81 ? 4.367 5.024 -32.248 1.00 46.50 81 ASP A O 1
ATOM 635 N N . GLY A 1 82 ? 3.957 6.811 -30.931 1.00 40.94 82 GLY A N 1
ATOM 636 C CA . GLY A 1 82 ? 3.841 7.787 -32.007 1.00 40.94 82 GLY A CA 1
ATOM 637 C C . GLY A 1 82 ? 5.219 8.198 -32.487 1.00 40.94 82 GLY A C 1
ATOM 638 O O . GLY A 1 82 ? 6.110 8.359 -31.621 1.00 40.94 82 GLY A O 1
#

Secondary structure (DSSP, 8-state):
---------EEEEEEEEEEETTEEEEEEEEEE--SSTT--EEEEEEEEEEEEEETTEEEEEEE-----SSSTT-S-------

pLDDT: mean 74.69, std 20.67, range [36.47, 97.81]

Sequence (82 aa):
SKNDNADLERLVLYFGYKFNDSIILNSEIEFEHSSTPKSGSVSVEMMALVFLIDPLFNVRAGLMLAPMSFVNLIHARSAPDG

Radius of gyration: 17.69 Å; chains: 1; bounding box: 44×31×46 Å